Protein AF-A0AAX2IF61-F1 (afdb_monomer_lite)

Sequence (162 aa):
MTETHNAIAGVPPYERGFHAMGYLKEVPPLRIITDELMVVSTFEELPQVLTCEETYTYIPASLLLENSTQQDFIRELPFNDKLRILVDSPANSFEMIVLLRQLRAIAKIPISCWVHSITDYLYALIAQADDLITKNKELALPENQLLIANSLVTKTIDPFYL

Structure (mmCIF, N/CA/C/O backbone):
data_AF-A0AAX2IF61-F1
#
_entry.id   AF-A0AAX2IF61-F1
#
loop_
_atom_site.group_PDB
_atom_site.id
_atom_site.type_symbol
_atom_site.label_atom_id
_atom_site.label_alt_id
_atom_site.label_comp_id
_atom_site.label_asym_id
_atom_site.label_entity_id
_atom_site.label_seq_id
_atom_site.pdbx_PDB_ins_code
_atom_site.Cartn_x
_atom_site.Cartn_y
_atom_site.Cartn_z
_atom_site.occupancy
_atom_site.B_iso_or_equiv
_atom_site.auth_seq_id
_atom_site.auth_comp_id
_atom_site.auth_asym_id
_atom_site.auth_atom_id
_atom_site.pdbx_PDB_model_num
ATOM 1 N N . MET A 1 1 ? 28.000 21.605 18.296 1.00 36.25 1 MET A N 1
ATOM 2 C CA . MET A 1 1 ? 26.611 21.447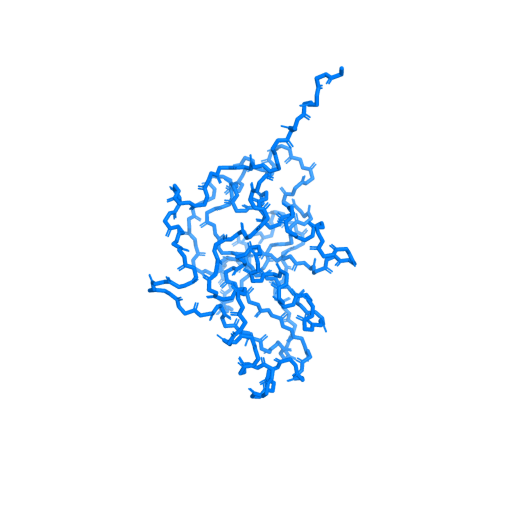 17.830 1.00 36.25 1 MET A CA 1
ATOM 3 C C . MET A 1 1 ? 26.240 19.999 18.050 1.00 36.25 1 MET A C 1
ATOM 5 O O . MET A 1 1 ? 26.871 19.136 17.463 1.00 36.25 1 MET A O 1
ATOM 9 N N . THR A 1 2 ? 25.340 19.724 18.986 1.00 32.69 2 THR A N 1
ATOM 10 C CA . THR A 1 2 ? 24.757 18.393 19.172 1.00 32.69 2 THR A CA 1
ATOM 11 C C . THR A 1 2 ? 23.707 18.210 18.088 1.00 32.69 2 THR A C 1
ATOM 13 O O . THR A 1 2 ? 22.658 18.847 18.143 1.00 32.69 2 THR A O 1
ATOM 16 N N . GLU A 1 3 ? 24.021 17.411 17.072 1.00 37.47 3 GLU A N 1
ATOM 17 C CA . GLU A 1 3 ? 23.047 16.987 16.074 1.00 37.47 3 GLU A CA 1
ATOM 18 C C . GLU A 1 3 ? 22.005 16.118 16.778 1.00 37.47 3 GLU A C 1
ATOM 20 O O . GLU A 1 3 ? 22.242 14.957 17.099 1.00 37.47 3 GLU A O 1
ATOM 25 N N . THR A 1 4 ? 20.849 16.697 17.085 1.00 38.22 4 THR A N 1
ATOM 26 C CA . THR A 1 4 ? 19.682 15.932 17.513 1.00 38.22 4 THR A CA 1
ATOM 27 C C . THR A 1 4 ? 19.113 15.261 16.271 1.00 38.22 4 THR A C 1
ATOM 29 O O . THR A 1 4 ? 18.288 15.843 15.567 1.00 38.22 4 THR A O 1
ATOM 32 N N . HIS A 1 5 ? 19.611 14.065 15.956 1.00 38.50 5 HIS A N 1
ATOM 33 C CA . HIS A 1 5 ? 18.956 13.149 15.028 1.00 38.50 5 HIS A CA 1
ATOM 34 C C . HIS A 1 5 ? 17.606 12.756 15.638 1.00 38.50 5 HIS A C 1
ATOM 36 O O . HIS A 1 5 ? 17.511 11.824 16.435 1.00 38.50 5 HIS A O 1
ATOM 42 N N . ASN A 1 6 ? 16.561 13.515 15.317 1.00 36.88 6 ASN A N 1
ATOM 43 C CA . ASN A 1 6 ? 15.196 13.083 15.571 1.00 36.88 6 ASN A CA 1
ATOM 44 C C . ASN A 1 6 ? 14.929 11.911 14.626 1.00 36.88 6 ASN A C 1
ATOM 46 O O . ASN A 1 6 ? 14.679 12.120 13.441 1.00 36.88 6 ASN A O 1
ATOM 50 N N . ALA A 1 7 ? 15.050 10.691 15.150 1.00 42.81 7 ALA A N 1
ATOM 51 C CA . ALA A 1 7 ? 14.713 9.474 14.432 1.00 42.81 7 ALA A CA 1
ATOM 52 C C . ALA A 1 7 ? 13.309 9.612 13.824 1.00 42.81 7 ALA A C 1
ATOM 54 O O . ALA A 1 7 ? 12.345 9.928 14.525 1.00 42.81 7 ALA A O 1
ATOM 55 N N . ILE A 1 8 ? 13.179 9.337 12.526 1.00 46.59 8 ILE A N 1
ATOM 56 C CA . ILE A 1 8 ? 11.904 9.311 11.784 1.00 46.59 8 ILE A CA 1
ATOM 57 C C . ILE A 1 8 ? 11.144 8.003 12.119 1.00 46.59 8 ILE A C 1
ATOM 59 O O . ILE A 1 8 ? 10.484 7.382 11.287 1.00 46.59 8 ILE A O 1
ATOM 63 N N . ALA A 1 9 ? 11.285 7.500 13.345 1.00 43.50 9 ALA A N 1
ATOM 64 C CA . ALA A 1 9 ? 10.856 6.169 13.736 1.00 43.50 9 ALA A CA 1
ATOM 65 C C . ALA A 1 9 ? 9.618 6.242 14.637 1.00 43.50 9 ALA A C 1
ATOM 67 O O . ALA A 1 9 ? 9.693 6.605 15.809 1.00 43.50 9 ALA A O 1
ATOM 68 N N . GLY A 1 10 ? 8.464 5.863 14.077 1.00 52.72 10 GLY A N 1
ATOM 69 C CA . GLY A 1 10 ? 7.386 5.264 14.864 1.00 52.72 10 GLY A CA 1
ATOM 70 C C . GLY A 1 10 ? 7.793 3.881 15.400 1.00 52.72 10 GLY A C 1
ATOM 71 O O . GLY A 1 10 ? 8.957 3.493 15.306 1.00 52.72 10 GLY A O 1
ATOM 72 N N . VAL A 1 11 ? 6.832 3.132 15.953 1.00 46.16 11 VAL A N 1
ATOM 73 C CA . VAL A 1 11 ? 7.060 1.796 16.544 1.00 46.16 11 VAL A CA 1
ATOM 74 C C . VAL A 1 11 ? 7.850 0.895 15.579 1.00 46.16 11 VAL A C 1
ATOM 76 O O . VAL A 1 11 ? 7.512 0.856 14.391 1.00 46.16 11 VAL A O 1
ATOM 79 N N . PRO A 1 12 ? 8.875 0.164 16.053 1.00 48.47 12 PRO A N 1
ATOM 80 C CA . PRO A 1 12 ? 9.697 -0.665 15.188 1.00 48.47 12 PRO A CA 1
ATOM 81 C C . PRO A 1 12 ? 8.863 -1.733 14.451 1.00 48.47 12 PRO A C 1
ATOM 83 O O . PRO A 1 12 ? 8.073 -2.435 15.090 1.00 48.47 12 PRO A O 1
ATOM 86 N N . PRO A 1 13 ? 9.041 -1.918 13.127 1.00 49.56 13 PRO A N 1
ATOM 87 C CA . PRO A 1 13 ? 8.207 -2.811 12.312 1.00 49.56 13 PRO A CA 1
ATOM 88 C C . PRO A 1 13 ? 8.097 -4.250 12.852 1.00 49.56 13 PRO A C 1
ATOM 90 O O . PRO A 1 13 ? 7.047 -4.886 12.760 1.00 49.56 13 PRO A O 1
ATOM 93 N N . TYR A 1 14 ? 9.155 -4.765 13.477 1.00 49.31 14 TYR A N 1
ATOM 94 C CA . TYR A 1 14 ? 9.197 -6.133 13.998 1.00 49.31 14 TYR A CA 1
ATOM 95 C C . TYR A 1 14 ? 8.246 -6.386 15.181 1.00 49.31 14 TYR A C 1
ATOM 97 O O . TYR A 1 14 ? 7.806 -7.520 15.362 1.00 49.31 14 TYR A O 1
ATOM 105 N N . GLU A 1 15 ? 7.860 -5.361 15.952 1.00 46.03 15 GLU A N 1
ATOM 106 C CA . GLU A 1 15 ? 6.934 -5.512 17.093 1.00 46.03 15 GLU A CA 1
ATOM 107 C C . GLU A 1 15 ? 5.482 -5.766 16.653 1.00 46.03 15 GLU A C 1
ATOM 109 O O . GLU A 1 15 ? 4.640 -6.158 17.458 1.00 46.03 15 GLU A O 1
ATOM 114 N N . ARG A 1 16 ? 5.193 -5.610 15.354 1.00 44.25 16 ARG A N 1
ATOM 115 C CA . ARG A 1 16 ? 3.912 -5.952 14.712 1.00 44.25 16 ARG A CA 1
ATOM 116 C C . ARG A 1 16 ? 3.975 -7.224 13.859 1.00 44.25 16 ARG A C 1
ATOM 118 O O . ARG A 1 16 ? 3.016 -7.540 13.163 1.00 44.25 16 ARG A O 1
ATOM 125 N N . GLY A 1 17 ? 5.087 -7.962 13.907 1.00 42.47 17 GLY A N 1
ATOM 126 C CA . GLY A 1 17 ? 5.276 -9.188 13.126 1.00 42.47 17 GLY A CA 1
ATOM 127 C C . GLY A 1 17 ? 5.747 -8.963 11.685 1.00 42.47 17 GLY A C 1
ATOM 128 O O . GLY A 1 17 ? 5.648 -9.882 10.871 1.00 42.47 17 GLY A O 1
ATOM 129 N N . PHE A 1 18 ? 6.266 -7.775 11.348 1.00 42.25 18 PHE A N 1
ATOM 130 C CA . PHE A 1 18 ? 6.920 -7.565 10.055 1.00 42.25 18 PHE A CA 1
ATOM 131 C C . PHE A 1 18 ? 8.329 -8.174 10.066 1.00 42.25 18 PHE A C 1
ATOM 133 O O . PHE A 1 18 ? 9.167 -7.856 10.910 1.00 42.25 18 PHE A O 1
ATOM 140 N N . HIS A 1 19 ? 8.586 -9.054 9.101 1.00 44.25 19 HIS A N 1
ATOM 141 C CA . HIS A 1 19 ? 9.895 -9.645 8.828 1.00 44.25 19 HIS A CA 1
ATOM 142 C C . HIS A 1 19 ? 10.568 -8.947 7.644 1.00 44.25 19 HIS A C 1
ATOM 144 O O . HIS A 1 19 ? 9.955 -8.127 6.958 1.00 44.25 19 HIS A O 1
ATOM 150 N N . ALA A 1 20 ? 11.825 -9.318 7.380 1.00 43.38 20 ALA A N 1
ATOM 151 C CA . ALA A 1 20 ? 12.461 -9.084 6.091 1.00 43.38 20 ALA A CA 1
ATOM 152 C C . ALA A 1 20 ? 11.494 -9.478 4.990 1.00 43.38 20 ALA A C 1
ATOM 154 O O . ALA A 1 20 ? 11.074 -10.632 4.916 1.00 43.38 20 ALA A O 1
ATOM 155 N N . MET A 1 21 ? 11.140 -8.512 4.138 1.00 51.66 21 MET A N 1
ATOM 156 C CA . MET A 1 21 ? 10.807 -8.831 2.757 1.00 51.66 21 MET A CA 1
ATOM 157 C C . MET A 1 21 ? 12.046 -9.576 2.258 1.00 51.66 21 MET A C 1
ATOM 159 O O . MET A 1 21 ? 13.098 -8.973 2.091 1.00 51.66 21 MET A O 1
ATOM 163 N N . GLY A 1 22 ? 11.981 -10.909 2.285 1.00 39.62 22 GLY A N 1
ATOM 164 C CA . GLY A 1 22 ? 13.163 -11.772 2.375 1.00 39.62 22 GLY A CA 1
ATOM 165 C C . GLY A 1 22 ? 13.266 -12.621 3.650 1.00 39.62 22 GLY A C 1
ATOM 166 O O . GLY A 1 22 ? 14.323 -12.646 4.264 1.00 39.62 22 GLY A O 1
ATOM 167 N N . TYR A 1 23 ? 12.175 -13.269 4.070 1.00 34.84 23 TYR A N 1
ATOM 168 C CA . TYR A 1 23 ? 12.050 -14.700 4.417 1.00 34.84 23 TYR A CA 1
ATOM 169 C C . TYR A 1 23 ? 10.609 -14.927 4.939 1.00 34.84 23 TYR A C 1
ATOM 171 O O . TYR A 1 23 ? 10.388 -14.866 6.142 1.00 34.84 23 TYR A O 1
ATOM 179 N N . LEU A 1 24 ? 9.653 -15.221 4.031 1.00 38.19 24 LEU A N 1
ATOM 180 C CA . LEU A 1 24 ? 8.323 -15.848 4.284 1.00 38.19 24 LEU A CA 1
ATOM 181 C C . LEU A 1 24 ? 7.003 -15.048 4.105 1.00 38.19 24 LEU A C 1
ATOM 183 O O . LEU A 1 24 ? 5.977 -15.568 4.533 1.00 38.19 24 LEU A O 1
ATOM 187 N N . LYS A 1 25 ? 6.929 -13.899 3.408 1.00 46.00 25 LYS A N 1
ATOM 188 C CA . LYS A 1 25 ? 5.647 -13.412 2.823 1.00 46.00 25 LYS A CA 1
ATOM 189 C C . LYS A 1 25 ? 5.870 -12.753 1.455 1.00 46.00 25 LYS A C 1
ATOM 191 O O . LYS A 1 25 ? 6.900 -12.123 1.242 1.00 46.00 25 LYS A O 1
ATOM 196 N N . GLU A 1 26 ? 4.957 -13.010 0.523 1.00 59.94 26 GLU A N 1
ATOM 197 C CA . GLU A 1 26 ? 5.018 -12.633 -0.897 1.00 59.94 26 GLU A CA 1
ATOM 198 C C . GLU A 1 26 ? 5.146 -11.112 -1.097 1.00 59.94 26 GLU A C 1
ATOM 200 O O . GLU A 1 26 ? 4.742 -10.332 -0.235 1.00 59.94 26 GLU A O 1
ATOM 205 N N . VAL A 1 27 ? 5.711 -10.682 -2.235 1.00 67.94 27 VAL A N 1
ATOM 206 C CA . VAL A 1 27 ? 5.669 -9.264 -2.635 1.00 67.94 27 VAL A CA 1
ATOM 207 C C . VAL A 1 27 ? 4.196 -8.835 -2.672 1.00 67.94 27 VAL A C 1
ATOM 209 O O . VAL A 1 27 ? 3.413 -9.541 -3.312 1.00 67.94 27 VAL A O 1
ATOM 212 N N . PRO A 1 28 ? 3.816 -7.710 -2.030 1.00 75.06 28 PRO A N 1
ATOM 213 C CA . PRO A 1 28 ? 2.455 -7.198 -2.067 1.00 75.06 28 PRO A CA 1
ATOM 214 C C . PRO A 1 28 ? 1.893 -7.205 -3.492 1.00 75.06 28 PRO A C 1
ATOM 216 O O . PRO A 1 28 ? 2.560 -6.709 -4.413 1.00 75.06 28 PRO A O 1
ATOM 219 N N . PRO A 1 29 ? 0.697 -7.775 -3.704 1.00 79.50 29 PRO A N 1
ATOM 220 C CA . PRO A 1 29 ? 0.135 -7.876 -5.036 1.00 79.50 29 PRO A CA 1
ATOM 221 C C . PRO A 1 29 ? -0.193 -6.480 -5.574 1.00 79.50 29 PRO A C 1
ATOM 223 O O . PRO A 1 29 ? -0.815 -5.661 -4.893 1.00 79.50 29 PRO A O 1
ATOM 226 N N . LEU A 1 30 ? 0.181 -6.227 -6.831 1.00 88.81 30 LEU A N 1
ATOM 227 C CA . LEU A 1 30 ? -0.328 -5.088 -7.588 1.00 88.81 30 LEU A CA 1
ATOM 228 C C . LEU A 1 30 ? -1.694 -5.453 -8.173 1.00 88.81 30 LEU A C 1
ATOM 230 O O . LEU A 1 30 ? -1.796 -6.343 -9.019 1.00 88.81 30 LEU A O 1
ATOM 234 N N . ARG A 1 31 ? -2.743 -4.743 -7.759 1.00 90.38 31 ARG A N 1
ATOM 235 C CA . ARG A 1 31 ? -4.094 -4.897 -8.307 1.00 90.38 31 ARG A CA 1
ATOM 236 C C . ARG A 1 31 ? -4.392 -3.791 -9.309 1.00 90.38 31 ARG A C 1
ATOM 238 O O . ARG A 1 31 ? -4.273 -2.603 -9.005 1.00 90.38 31 ARG A O 1
ATOM 245 N N . ILE A 1 32 ? -4.819 -4.195 -10.500 1.00 90.62 32 ILE A N 1
ATOM 246 C CA . ILE A 1 32 ? -5.325 -3.266 -11.507 1.00 90.62 32 ILE A CA 1
ATOM 247 C C . ILE A 1 32 ? -6.782 -2.958 -11.182 1.00 90.62 32 ILE A C 1
ATOM 249 O O . ILE A 1 32 ? -7.624 -3.853 -11.181 1.00 90.62 32 ILE A O 1
ATOM 253 N N . ILE A 1 33 ? -7.069 -1.691 -10.912 1.00 89.94 33 ILE A N 1
ATOM 254 C CA . ILE A 1 33 ? -8.416 -1.208 -10.636 1.00 89.94 33 ILE A CA 1
ATOM 255 C C . ILE A 1 33 ? -9.066 -0.818 -11.963 1.00 89.94 33 ILE A C 1
ATOM 257 O O . ILE A 1 33 ? -8.609 0.105 -12.639 1.00 89.94 33 ILE A O 1
ATOM 261 N N . THR A 1 34 ? -10.105 -1.553 -12.354 1.00 82.69 34 THR A N 1
ATOM 262 C CA . THR A 1 34 ? -10.892 -1.299 -13.571 1.00 82.69 34 THR A CA 1
ATOM 263 C C . THR A 1 34 ? -12.115 -0.433 -13.313 1.00 82.69 34 THR A C 1
ATOM 265 O O . THR A 1 34 ? -12.483 0.355 -14.181 1.00 82.69 34 THR A O 1
ATOM 268 N N . ASP A 1 35 ? -12.688 -0.543 -12.118 1.00 81.06 35 ASP A N 1
ATOM 269 C CA . ASP A 1 35 ? -13.940 0.098 -11.722 1.00 81.06 35 ASP A CA 1
ATOM 270 C C . ASP A 1 35 ? -13.696 1.206 -10.686 1.00 81.06 35 ASP A C 1
ATOM 272 O O . ASP A 1 35 ? -12.559 1.472 -10.282 1.00 81.06 35 ASP A O 1
ATOM 276 N N . GLU A 1 36 ? -14.749 1.914 -10.285 1.00 80.56 36 GLU A N 1
ATOM 277 C CA . GLU A 1 36 ? -14.641 2.915 -9.221 1.00 80.56 36 GLU A CA 1
ATOM 278 C C . GLU A 1 36 ? -14.376 2.240 -7.869 1.00 80.56 36 GLU A C 1
ATOM 280 O O . GLU A 1 36 ? -14.902 1.170 -7.573 1.00 80.56 36 GLU A O 1
ATOM 285 N N . LEU A 1 37 ? -13.513 2.850 -7.052 1.00 83.94 37 LEU A N 1
ATOM 286 C CA . LEU A 1 37 ? -13.263 2.372 -5.696 1.00 83.94 37 LEU A CA 1
ATOM 287 C C . LEU A 1 37 ? -14.359 2.871 -4.759 1.00 83.94 37 LEU A C 1
ATOM 289 O O . LEU A 1 37 ? -14.662 4.064 -4.754 1.00 83.94 37 LEU A O 1
ATOM 293 N N . MET A 1 38 ? -14.840 2.005 -3.870 1.00 84.81 38 MET A N 1
ATOM 294 C CA . MET A 1 38 ? -15.666 2.435 -2.747 1.00 84.81 38 MET A CA 1
ATOM 295 C C . MET A 1 38 ? -14.802 3.093 -1.670 1.00 84.81 38 MET A C 1
ATOM 297 O O . MET A 1 38 ? -14.191 2.434 -0.823 1.00 84.81 38 MET A O 1
ATOM 301 N N . VAL A 1 39 ? -14.742 4.421 -1.736 1.00 86.25 39 VAL A N 1
ATOM 302 C CA . VAL A 1 39 ? -13.994 5.280 -0.818 1.00 86.25 39 VAL A CA 1
ATOM 303 C C . VAL A 1 39 ? -14.947 5.980 0.148 1.00 86.25 39 VAL A C 1
ATOM 305 O O . VAL A 1 39 ? -15.895 6.642 -0.264 1.00 86.25 39 VAL A O 1
ATOM 308 N N . VAL A 1 40 ? -14.678 5.849 1.442 1.00 85.62 40 VAL A N 1
ATOM 309 C CA . VAL A 1 40 ? -15.420 6.526 2.508 1.00 85.62 40 VAL A CA 1
ATOM 310 C C . VAL A 1 40 ? -15.077 8.013 2.496 1.00 85.62 40 VAL A C 1
ATOM 312 O O . VAL A 1 40 ? -13.900 8.370 2.558 1.00 85.62 40 VAL A O 1
ATOM 315 N N . SER A 1 41 ? -16.091 8.879 2.455 1.00 81.94 41 SER A N 1
ATOM 316 C CA . SER A 1 41 ? -15.875 10.331 2.489 1.00 81.94 41 SER A CA 1
ATOM 317 C C . SER A 1 41 ? -15.874 10.870 3.919 1.00 81.94 41 SER A C 1
ATOM 319 O O . SER A 1 41 ? -15.134 11.801 4.230 1.00 81.94 41 SER A O 1
ATOM 321 N N . THR A 1 42 ? -16.668 10.267 4.809 1.00 80.19 42 THR A N 1
ATOM 322 C CA . THR A 1 42 ? -16.788 10.679 6.216 1.00 80.19 42 THR A CA 1
ATOM 323 C C . THR A 1 42 ? -16.872 9.482 7.169 1.00 80.19 42 THR A C 1
ATOM 325 O O . THR A 1 42 ? -17.346 8.409 6.808 1.00 80.19 42 THR A O 1
ATOM 328 N N . PHE A 1 43 ? -16.448 9.644 8.430 1.00 75.00 43 PHE A N 1
ATOM 329 C CA . PHE A 1 43 ? -16.513 8.548 9.414 1.00 75.00 43 PHE A CA 1
ATOM 330 C C . PHE A 1 43 ? -17.941 8.083 9.732 1.00 75.00 43 PHE A C 1
ATOM 332 O O . PHE A 1 43 ? -18.134 6.956 10.182 1.00 75.00 43 PHE A O 1
ATOM 339 N N . GLU A 1 44 ? -18.942 8.927 9.497 1.00 77.25 44 GLU A N 1
ATOM 340 C CA . GLU A 1 44 ? -20.352 8.605 9.731 1.00 77.25 44 GLU A CA 1
ATOM 341 C C . GLU A 1 44 ? -20.888 7.579 8.718 1.00 77.25 44 GLU A C 1
ATOM 343 O O . GLU A 1 44 ? -21.830 6.845 9.017 1.00 77.25 44 GLU A O 1
ATOM 348 N N . GLU A 1 45 ? -20.252 7.471 7.548 1.00 78.19 45 GLU A N 1
ATOM 349 C CA . GLU A 1 45 ? -20.623 6.533 6.482 1.00 78.19 45 GLU A CA 1
ATOM 350 C C . GLU A 1 45 ? -20.079 5.116 6.719 1.00 78.19 45 GLU A C 1
ATOM 352 O O . GLU A 1 45 ? -20.638 4.150 6.199 1.00 78.19 45 GLU A O 1
ATOM 357 N N . LEU A 1 46 ? -19.030 4.953 7.538 1.00 75.69 46 LEU A N 1
ATOM 358 C CA . LEU A 1 46 ? -18.370 3.661 7.791 1.00 75.69 46 LEU A CA 1
ATOM 359 C C . LEU A 1 46 ? -19.344 2.519 8.137 1.00 75.69 46 LEU A C 1
ATOM 361 O O . LEU A 1 46 ? -19.238 1.458 7.519 1.00 75.69 46 LEU A O 1
ATOM 365 N N . PRO A 1 47 ? -20.312 2.691 9.062 1.00 74.38 47 PRO A N 1
ATOM 366 C CA . PRO A 1 47 ? -21.264 1.633 9.395 1.00 74.38 47 PRO A CA 1
ATOM 367 C C . PRO A 1 47 ? -22.141 1.200 8.216 1.00 74.38 47 PRO A C 1
ATOM 369 O O . PRO A 1 47 ? -22.513 0.033 8.138 1.00 74.38 47 PRO A O 1
ATOM 372 N N . GLN A 1 48 ? -22.473 2.123 7.309 1.00 71.94 48 GLN A N 1
ATOM 373 C CA . GLN A 1 48 ? -23.314 1.848 6.141 1.00 71.94 48 GLN A CA 1
ATOM 374 C C . GLN A 1 48 ? -22.513 1.184 5.023 1.00 71.94 48 GLN A C 1
ATOM 376 O O . GLN A 1 48 ? -23.014 0.289 4.358 1.00 71.94 48 GLN A O 1
ATOM 381 N N . VAL A 1 49 ? -21.253 1.577 4.834 1.00 73.12 49 VAL A N 1
ATOM 382 C CA . VAL A 1 49 ? -20.402 0.990 3.791 1.00 73.12 49 VAL A CA 1
ATOM 383 C C . VAL A 1 49 ? -19.932 -0.419 4.184 1.00 73.12 49 VAL A C 1
ATOM 385 O O . VAL A 1 49 ? -19.766 -1.284 3.329 1.00 73.12 49 VAL A O 1
ATOM 388 N N . LEU A 1 50 ? -19.804 -0.701 5.485 1.00 71.38 50 LEU A N 1
ATOM 389 C CA . LEU A 1 50 ? -19.455 -2.030 6.003 1.00 71.38 50 LEU A CA 1
ATOM 390 C C . LEU A 1 50 ? -20.519 -3.110 5.751 1.00 71.38 50 LEU A C 1
ATOM 392 O O . LEU A 1 50 ? -20.191 -4.299 5.789 1.00 71.38 50 LEU A O 1
ATOM 396 N N . THR A 1 51 ? -21.778 -2.727 5.516 1.00 71.69 51 THR A N 1
ATOM 397 C CA . THR A 1 51 ? -22.857 -3.676 5.197 1.00 71.69 51 THR A CA 1
ATOM 398 C C . THR A 1 51 ? -22.930 -4.015 3.709 1.00 71.69 51 THR A C 1
ATOM 400 O O . THR A 1 51 ? -23.649 -4.945 3.344 1.00 71.69 51 THR A O 1
ATOM 403 N N . CYS A 1 52 ? -22.165 -3.327 2.855 1.00 69.25 52 CYS A N 1
ATOM 404 C CA . CYS A 1 52 ? -22.098 -3.615 1.428 1.00 69.25 52 CYS A CA 1
ATOM 405 C C . CYS A 1 52 ? -21.386 -4.952 1.139 1.00 69.25 52 CYS A C 1
ATOM 407 O O . CYS A 1 52 ? -20.457 -5.376 1.837 1.00 69.25 52 CYS A O 1
ATOM 409 N N . GLU A 1 53 ? -21.813 -5.619 0.063 1.00 66.31 53 GLU A N 1
ATOM 410 C CA . GLU A 1 53 ? -21.226 -6.885 -0.408 1.00 66.31 53 GLU A CA 1
ATOM 411 C C . GLU A 1 53 ? -19.889 -6.706 -1.145 1.00 66.31 53 GLU A C 1
ATOM 413 O O . GLU A 1 53 ? -19.268 -7.691 -1.544 1.00 66.31 53 GLU A O 1
ATOM 418 N N . GLU A 1 54 ? -19.423 -5.467 -1.314 1.00 67.12 54 GLU A N 1
ATOM 419 C CA . GLU A 1 54 ? -18.155 -5.192 -1.979 1.00 67.12 54 GLU A CA 1
ATOM 420 C C . GLU A 1 54 ? -16.954 -5.836 -1.279 1.00 67.12 54 GLU A C 1
ATOM 422 O O . GLU A 1 54 ? -16.949 -6.122 -0.076 1.00 67.12 54 GLU A O 1
ATOM 427 N N . THR A 1 55 ? -15.908 -6.073 -2.074 1.00 73.38 55 THR A N 1
ATOM 428 C CA . THR A 1 55 ? -14.714 -6.791 -1.628 1.00 73.38 55 THR A CA 1
ATOM 429 C C . THR A 1 55 ? -13.893 -5.967 -0.640 1.00 73.38 55 THR A C 1
ATOM 431 O O . THR A 1 55 ? -13.474 -6.508 0.379 1.00 73.38 55 THR A O 1
ATOM 434 N N . TYR A 1 56 ? -13.679 -4.673 -0.914 1.00 85.19 56 TYR A N 1
ATOM 435 C CA . TYR A 1 56 ? -12.901 -3.789 -0.045 1.00 85.19 56 TYR A CA 1
ATOM 436 C C . TYR A 1 56 ? -13.480 -2.381 0.018 1.00 85.19 56 TYR A C 1
ATOM 438 O O . TYR A 1 56 ? -13.816 -1.794 -1.006 1.00 85.19 56 TYR A O 1
ATOM 446 N N . THR A 1 57 ? -13.484 -1.820 1.220 1.00 88.50 57 THR A N 1
ATOM 447 C CA . THR A 1 57 ? -13.850 -0.437 1.509 1.00 88.50 57 THR A CA 1
ATOM 448 C C . THR A 1 57 ? -12.603 0.344 1.898 1.00 88.50 57 THR A C 1
ATOM 450 O O . THR A 1 57 ? -11.838 -0.078 2.770 1.00 88.50 57 THR A O 1
ATOM 453 N N . TYR A 1 58 ? -12.414 1.496 1.265 1.00 89.88 58 TYR A N 1
ATOM 454 C CA . TYR A 1 58 ? -11.211 2.303 1.398 1.00 89.88 58 TYR A CA 1
ATOM 455 C C . TYR A 1 58 ? -11.458 3.540 2.257 1.00 89.88 58 TYR A C 1
ATOM 457 O O . TYR A 1 58 ? -12.363 4.321 1.977 1.00 89.88 58 TYR A O 1
ATOM 465 N N . ILE A 1 59 ? -10.629 3.752 3.276 1.00 90.00 59 ILE A N 1
ATOM 466 C CA . ILE A 1 59 ? -10.645 4.966 4.099 1.00 90.00 59 ILE A CA 1
ATOM 467 C C . ILE A 1 59 ? -9.454 5.840 3.689 1.00 90.00 59 ILE A C 1
ATOM 469 O O . ILE A 1 59 ? -8.317 5.394 3.853 1.00 90.00 59 ILE A O 1
ATOM 473 N N . PRO A 1 60 ? -9.659 7.060 3.165 1.00 90.56 60 PRO A N 1
ATOM 474 C CA . PRO A 1 60 ? -8.562 7.949 2.794 1.00 90.56 60 PRO A CA 1
ATOM 475 C C . PRO A 1 60 ? -7.633 8.243 3.972 1.00 90.56 60 PRO A C 1
ATOM 477 O O . PRO A 1 60 ? -8.086 8.633 5.045 1.00 90.56 60 PRO A O 1
ATOM 480 N N . ALA A 1 61 ? -6.323 8.131 3.764 1.00 88.62 61 ALA A N 1
ATOM 481 C CA . ALA A 1 61 ? -5.327 8.462 4.778 1.00 88.62 61 ALA A CA 1
ATOM 482 C C . ALA A 1 61 ? -5.381 9.932 5.227 1.00 88.62 61 ALA A C 1
ATOM 484 O O . ALA A 1 61 ? -5.063 10.230 6.376 1.00 88.62 61 ALA A O 1
ATOM 485 N N . SER A 1 62 ? -5.812 10.843 4.349 1.00 86.00 62 SER A N 1
ATOM 486 C CA . SER A 1 62 ? -6.037 12.252 4.692 1.00 86.00 62 SER A CA 1
ATOM 487 C C . SER A 1 62 ? -7.068 12.403 5.811 1.00 86.00 62 SER A C 1
ATOM 489 O O . SER A 1 62 ? -6.797 13.075 6.797 1.00 86.00 62 SER A O 1
ATOM 491 N N . LEU A 1 63 ? -8.184 11.673 5.730 1.00 83.94 63 LEU A N 1
ATOM 492 C CA . LEU A 1 63 ? -9.253 11.683 6.734 1.00 83.94 63 LEU A CA 1
ATOM 493 C C . LEU A 1 63 ? -8.787 11.151 8.103 1.00 83.94 63 LEU A C 1
ATOM 495 O O . LEU A 1 63 ? -9.393 11.423 9.134 1.00 83.94 63 LEU A O 1
ATOM 499 N N . LEU A 1 64 ? -7.721 10.354 8.113 1.00 81.19 64 LEU A N 1
ATOM 500 C CA . LEU A 1 64 ? -7.230 9.635 9.281 1.00 81.19 64 LEU A CA 1
ATOM 501 C C . LEU A 1 64 ? -6.185 10.413 10.096 1.00 81.19 64 LEU A C 1
ATOM 503 O O . LEU A 1 64 ? -6.031 10.166 11.293 1.00 81.19 64 LEU A O 1
ATOM 507 N N . LEU A 1 65 ? -5.440 11.312 9.453 1.00 78.12 65 LEU A N 1
ATOM 508 C CA . LEU A 1 65 ? -4.264 11.959 10.045 1.00 78.12 65 LEU A CA 1
ATOM 509 C C . LEU A 1 65 ? -4.482 13.423 10.440 1.00 78.12 65 LEU A C 1
ATOM 511 O O . LEU A 1 65 ? -3.585 14.009 11.044 1.00 78.12 65 LEU A O 1
ATOM 515 N N . GLU A 1 66 ? -5.649 13.999 10.148 1.00 74.25 66 GLU A N 1
ATOM 516 C CA . GLU A 1 66 ? -5.959 15.404 10.436 1.00 74.25 66 GLU A CA 1
ATOM 517 C C . GLU A 1 66 ? -6.009 15.717 11.940 1.00 74.25 66 GLU A C 1
ATOM 519 O O . GLU A 1 66 ? -5.513 16.761 12.359 1.00 74.25 66 GLU A O 1
ATOM 524 N N . ASN A 1 67 ? -6.575 14.827 12.765 1.00 77.12 67 ASN A N 1
ATOM 525 C CA . ASN A 1 67 ? -6.809 15.085 14.190 1.00 77.12 67 ASN A CA 1
ATOM 526 C C . ASN A 1 67 ? -6.396 13.917 15.097 1.00 77.12 67 ASN A C 1
ATOM 528 O O . ASN A 1 67 ? -6.517 12.747 14.737 1.00 77.12 67 ASN A O 1
ATOM 532 N N . SER A 1 68 ? -6.007 14.226 16.340 1.00 77.56 68 SER A N 1
ATOM 533 C CA . SER A 1 68 ? -5.648 13.217 17.352 1.00 77.56 68 SER A CA 1
ATOM 534 C C . SER A 1 68 ? -6.776 12.214 17.620 1.00 77.56 68 SER A C 1
ATOM 536 O O . SER A 1 68 ? -6.520 11.022 17.724 1.00 77.56 68 SER A O 1
ATOM 538 N N . THR A 1 69 ? -8.033 12.667 17.630 1.00 77.56 69 THR A N 1
ATOM 539 C CA . THR A 1 69 ? -9.211 11.803 17.816 1.00 77.56 69 THR A CA 1
ATOM 540 C C . THR A 1 69 ? -9.345 10.744 16.717 1.00 77.56 69 THR A C 1
ATOM 542 O O . THR A 1 69 ? -9.751 9.617 16.986 1.00 77.56 69 THR A O 1
ATOM 545 N N . GLN A 1 70 ? -8.993 11.085 15.474 1.00 78.12 70 GLN A N 1
ATOM 546 C CA . GLN A 1 70 ? -9.042 10.150 14.344 1.00 78.12 70 GLN A CA 1
ATOM 547 C C . GLN A 1 70 ? -7.895 9.138 14.428 1.00 78.12 70 GLN A C 1
ATOM 549 O O . GLN A 1 70 ? -8.091 7.955 14.154 1.00 78.12 70 GLN A O 1
ATOM 554 N N . GLN A 1 71 ? -6.722 9.574 14.894 1.00 78.38 71 GLN A N 1
ATOM 555 C CA . GLN A 1 71 ? -5.605 8.672 15.172 1.00 78.38 71 GLN A CA 1
ATOM 556 C C . GLN A 1 71 ? -5.943 7.675 16.288 1.00 78.38 71 GLN A C 1
ATOM 558 O O . GLN A 1 71 ? -5.631 6.492 16.156 1.00 78.38 71 GLN A O 1
ATOM 563 N N . ASP A 1 72 ? -6.619 8.119 17.351 1.00 81.81 72 ASP A N 1
ATOM 564 C CA . ASP A 1 72 ? -7.093 7.241 18.426 1.00 81.81 72 ASP A CA 1
ATOM 565 C C . ASP A 1 72 ? -8.161 6.260 17.922 1.00 81.81 72 ASP A C 1
ATOM 567 O O . ASP A 1 72 ? -8.091 5.067 18.219 1.00 81.81 72 ASP A O 1
ATOM 571 N N . PHE A 1 73 ? -9.089 6.716 17.073 1.00 82.31 73 PHE A N 1
ATOM 572 C CA . PHE A 1 73 ? -10.082 5.844 16.438 1.00 82.31 73 PHE A CA 1
ATOM 573 C C . PHE A 1 73 ? -9.428 4.691 15.665 1.00 82.31 73 PHE A C 1
ATOM 575 O O . PHE A 1 73 ? -9.795 3.534 15.846 1.00 82.31 73 PHE A O 1
ATOM 582 N N . ILE A 1 74 ? -8.424 4.983 14.838 1.00 81.88 74 ILE A N 1
ATOM 583 C CA . ILE A 1 74 ? -7.707 3.975 14.040 1.00 81.88 74 ILE A CA 1
ATOM 584 C C . ILE A 1 74 ? -6.936 2.978 14.914 1.00 81.88 74 ILE A C 1
ATOM 586 O O . ILE A 1 74 ? -6.813 1.807 14.550 1.00 81.88 74 ILE A O 1
ATOM 590 N N . ARG A 1 75 ? -6.399 3.434 16.053 1.00 82.00 75 ARG A N 1
ATOM 591 C CA . ARG A 1 75 ? -5.681 2.576 17.011 1.00 82.00 75 ARG A CA 1
ATOM 592 C C . ARG A 1 75 ? -6.608 1.565 17.676 1.00 82.00 75 ARG A C 1
ATOM 594 O O . ARG A 1 75 ? -6.223 0.404 17.867 1.00 82.00 75 ARG A O 1
ATOM 601 N N . GLU A 1 76 ? -7.816 2.004 18.011 1.00 83.69 76 GLU A N 1
ATOM 602 C CA . GLU A 1 76 ? -8.844 1.177 18.643 1.00 83.69 76 GLU A CA 1
ATOM 603 C C . GLU A 1 76 ? -9.641 0.339 17.636 1.00 83.69 76 GLU A C 1
ATOM 605 O O . GLU A 1 76 ? -10.214 -0.684 18.013 1.00 83.69 76 GLU A O 1
ATOM 610 N N . LEU A 1 77 ? -9.638 0.715 16.351 1.00 81.56 77 LEU A N 1
ATOM 611 C CA . LEU A 1 77 ? -10.330 -0.025 15.300 1.00 81.56 77 LEU A CA 1
ATOM 612 C C . LEU A 1 77 ? -9.817 -1.479 15.247 1.00 81.56 77 LEU A C 1
ATOM 614 O O . LEU A 1 77 ? -8.617 -1.711 15.037 1.00 81.56 77 LEU A O 1
ATOM 618 N N . PRO A 1 78 ? -10.697 -2.481 15.438 1.00 78.69 78 PRO A N 1
ATOM 619 C CA . PRO A 1 78 ? -10.301 -3.873 15.333 1.00 78.69 78 PRO A CA 1
ATOM 620 C C . PRO A 1 78 ? -9.939 -4.212 13.888 1.00 78.69 78 PRO A C 1
ATOM 622 O O . PRO A 1 78 ? -10.393 -3.577 12.935 1.00 78.69 78 PRO A O 1
ATOM 625 N N . PHE A 1 79 ? -9.129 -5.255 13.731 1.00 77.69 79 PHE A N 1
ATOM 626 C CA . PHE A 1 79 ? -8.812 -5.785 12.415 1.00 77.69 79 PHE A CA 1
ATOM 627 C C . PHE A 1 79 ? -10.094 -6.197 11.673 1.00 77.69 79 PHE A C 1
ATOM 629 O O . PHE A 1 79 ? -10.968 -6.854 12.242 1.00 77.69 79 PHE A O 1
ATOM 636 N N . ASN A 1 80 ? -10.197 -5.794 10.408 1.00 81.19 80 ASN A N 1
ATOM 637 C CA . ASN A 1 80 ? -11.313 -6.098 9.526 1.00 81.19 80 ASN A CA 1
ATOM 638 C C . ASN A 1 80 ? -10.764 -6.334 8.118 1.00 81.19 80 ASN A C 1
ATOM 640 O O . ASN A 1 80 ? -10.192 -5.424 7.524 1.00 81.19 80 ASN A O 1
ATOM 644 N N . ASP A 1 81 ? -10.975 -7.537 7.585 1.00 79.88 81 ASP A N 1
ATOM 645 C CA . ASP A 1 81 ? -10.450 -7.956 6.280 1.00 79.88 81 ASP A CA 1
ATOM 646 C C . ASP A 1 81 ? -10.974 -7.122 5.099 1.00 79.88 81 ASP A C 1
ATOM 648 O O . ASP A 1 81 ? -10.332 -7.052 4.049 1.00 79.88 81 ASP A O 1
ATOM 652 N N . LYS A 1 82 ? -12.136 -6.476 5.261 1.00 84.44 82 LYS A N 1
ATOM 653 C CA . LYS A 1 82 ? -12.762 -5.644 4.227 1.00 84.44 82 LYS A CA 1
ATOM 654 C C . LYS A 1 82 ? -12.297 -4.191 4.260 1.00 84.44 82 LYS A C 1
ATOM 656 O O . LYS A 1 82 ? -12.419 -3.505 3.249 1.00 84.44 82 LYS A O 1
ATOM 661 N N . LEU A 1 83 ? -11.792 -3.702 5.393 1.00 87.38 83 LEU A N 1
ATOM 662 C CA . LEU A 1 83 ? -11.367 -2.308 5.525 1.00 87.38 83 LEU A CA 1
ATOM 663 C C . LEU A 1 83 ? -9.902 -2.153 5.150 1.00 87.38 83 LEU A C 1
ATOM 665 O O . LEU A 1 83 ? -9.044 -2.890 5.628 1.00 87.38 83 LEU A O 1
ATOM 669 N N . ARG A 1 84 ? -9.611 -1.145 4.329 1.00 89.25 84 ARG A N 1
ATOM 670 C CA . ARG A 1 84 ? -8.247 -0.787 3.946 1.00 89.25 84 ARG A CA 1
ATOM 671 C C . ARG A 1 84 ? -8.058 0.718 4.034 1.00 89.25 84 ARG A C 1
ATOM 673 O O . ARG A 1 84 ? -8.948 1.483 3.673 1.00 89.25 84 ARG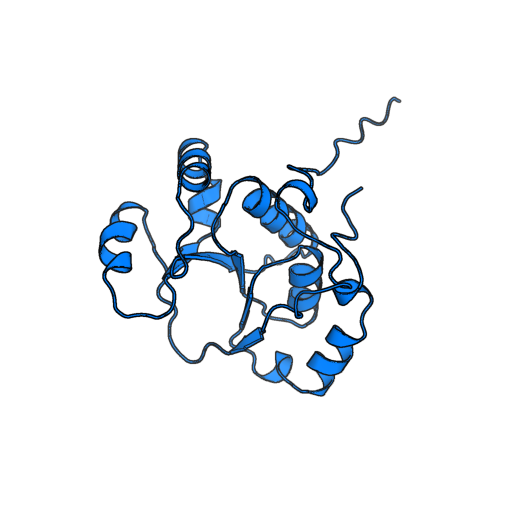 A O 1
ATOM 680 N N . ILE A 1 85 ? -6.893 1.160 4.486 1.00 91.06 85 ILE A N 1
ATOM 681 C CA . ILE A 1 85 ? -6.514 2.573 4.400 1.00 91.06 85 ILE A CA 1
ATOM 682 C C . ILE A 1 85 ? -6.018 2.835 2.986 1.00 91.06 85 ILE A C 1
ATOM 684 O O . ILE A 1 85 ? -5.176 2.097 2.488 1.00 91.06 85 ILE A O 1
ATOM 688 N N . LEU A 1 86 ? -6.528 3.877 2.341 1.00 93.12 86 LEU A N 1
ATOM 689 C CA . LEU A 1 86 ? -6.100 4.301 1.017 1.00 93.12 86 LEU A CA 1
ATOM 690 C C . LEU A 1 86 ? -5.123 5.464 1.126 1.00 93.12 86 LEU A C 1
ATOM 692 O O . LEU A 1 86 ? -5.479 6.548 1.584 1.00 93.12 86 LEU A O 1
ATOM 696 N N . VAL A 1 87 ? -3.903 5.237 0.658 1.00 92.38 87 VAL A N 1
ATOM 697 C CA . VAL A 1 87 ? -2.881 6.271 0.502 1.00 92.38 87 VAL A CA 1
ATOM 698 C C . VAL A 1 87 ? -2.730 6.569 -0.978 1.00 92.38 87 VAL A C 1
ATOM 700 O O . VAL A 1 87 ? -2.315 5.691 -1.730 1.00 92.38 87 VAL A O 1
ATOM 703 N N . ASP A 1 88 ? -3.043 7.793 -1.391 1.00 90.94 88 ASP A N 1
ATOM 704 C CA . ASP A 1 88 ? -2.654 8.272 -2.716 1.00 90.94 88 ASP A CA 1
ATOM 705 C C . ASP A 1 88 ? -1.181 8.685 -2.697 1.00 90.94 88 ASP A C 1
ATOM 707 O O . ASP A 1 88 ? -0.754 9.388 -1.776 1.00 90.94 88 ASP A O 1
ATOM 711 N N . SER A 1 89 ? -0.393 8.201 -3.662 1.00 82.62 89 SER A N 1
ATOM 712 C CA . SER A 1 89 ? 1.047 8.463 -3.695 1.00 82.62 89 SER A CA 1
ATOM 713 C C . SER A 1 89 ? 1.304 9.969 -3.846 1.00 82.62 89 SER A C 1
ATOM 715 O O . SER A 1 89 ? 0.922 10.550 -4.866 1.00 82.62 89 SER A O 1
ATOM 717 N N . PRO A 1 90 ? 1.962 10.624 -2.869 1.00 78.81 90 PRO A N 1
ATOM 718 C CA . PRO A 1 90 ? 2.296 12.037 -2.968 1.00 78.81 90 PRO A CA 1
ATOM 719 C C . PRO A 1 90 ? 3.346 12.275 -4.059 1.00 78.81 90 PRO A C 1
ATOM 721 O O . PRO A 1 90 ? 4.087 11.374 -4.451 1.00 78.81 90 PRO A O 1
ATOM 724 N N . ALA A 1 91 ? 3.471 13.527 -4.503 1.00 77.31 91 ALA A N 1
ATOM 725 C CA . ALA A 1 91 ? 4.480 13.913 -5.493 1.00 77.31 91 ALA A CA 1
ATOM 726 C C . ALA A 1 91 ? 5.925 13.678 -5.007 1.00 77.31 91 ALA A C 1
ATOM 728 O O . ALA A 1 91 ? 6.835 13.508 -5.818 1.00 77.31 91 ALA A O 1
ATOM 729 N N . ASN A 1 92 ? 6.145 13.678 -3.688 1.00 85.38 92 ASN A N 1
ATOM 730 C CA . ASN A 1 92 ? 7.441 13.436 -3.067 1.00 85.38 92 ASN A CA 1
ATOM 731 C C . ASN A 1 92 ? 7.515 12.017 -2.486 1.00 85.38 92 ASN A C 1
ATOM 733 O O . ASN A 1 92 ? 6.862 11.689 -1.494 1.00 85.38 92 ASN A O 1
ATOM 737 N N . SER A 1 93 ? 8.384 11.183 -3.055 1.00 81.75 93 SER A N 1
ATOM 738 C CA . SER A 1 93 ? 8.502 9.775 -2.671 1.00 81.75 93 SER A CA 1
ATOM 739 C C . SER A 1 93 ? 8.986 9.551 -1.228 1.00 81.75 93 SER A C 1
ATOM 741 O O . SER A 1 93 ? 8.668 8.522 -0.633 1.00 81.75 93 SER A O 1
ATOM 743 N N . PHE A 1 94 ? 9.708 10.503 -0.622 1.00 83.81 94 PHE A N 1
ATOM 744 C CA . PHE A 1 94 ? 10.100 10.408 0.792 1.00 83.81 94 PHE A CA 1
ATOM 745 C C . PHE A 1 94 ? 8.947 10.728 1.745 1.00 83.81 94 PHE A C 1
ATOM 747 O O . PHE A 1 94 ? 8.827 10.092 2.792 1.00 83.81 94 PHE A O 1
ATOM 754 N N . GLU A 1 95 ? 8.066 11.658 1.373 1.00 86.12 95 GLU A N 1
ATOM 755 C CA . GLU A 1 95 ? 6.846 11.933 2.142 1.00 86.12 95 GLU A CA 1
ATOM 756 C C . GLU A 1 95 ? 5.945 10.699 2.183 1.00 86.12 95 GLU A C 1
ATOM 758 O O . GLU A 1 95 ? 5.375 10.393 3.229 1.00 86.12 95 GLU A O 1
ATOM 763 N N . MET A 1 96 ? 5.902 9.926 1.093 1.00 86.06 96 MET A N 1
ATOM 764 C CA . MET A 1 96 ? 5.182 8.654 1.061 1.00 86.06 96 MET A CA 1
ATOM 765 C C . MET A 1 96 ? 5.709 7.660 2.103 1.00 86.06 96 MET A C 1
ATOM 767 O O . MET A 1 96 ? 4.914 7.023 2.794 1.00 86.06 96 MET A O 1
ATOM 771 N N . ILE A 1 97 ? 7.035 7.547 2.258 1.00 85.94 97 ILE A N 1
ATOM 772 C CA . 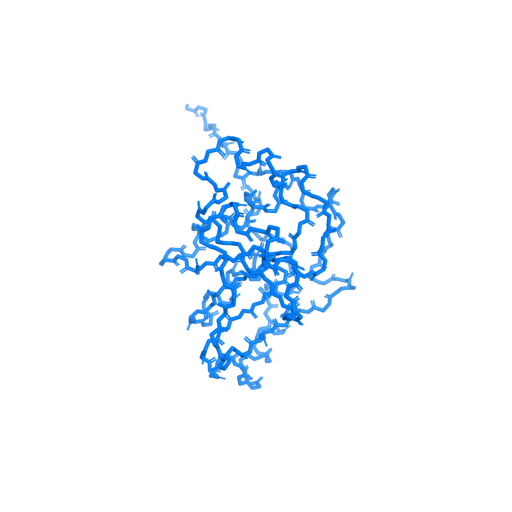ILE A 1 97 ? 7.639 6.663 3.267 1.00 85.94 97 ILE A CA 1
ATOM 773 C C . ILE A 1 97 ? 7.213 7.085 4.673 1.00 85.94 97 ILE A C 1
ATOM 775 O O . ILE A 1 97 ? 6.797 6.242 5.470 1.00 85.94 97 ILE A O 1
ATOM 779 N N . VAL A 1 98 ? 7.299 8.383 4.978 1.00 86.50 98 VAL A N 1
ATOM 780 C CA . VAL A 1 98 ? 6.919 8.925 6.290 1.00 86.50 98 VAL A CA 1
ATOM 781 C C . VAL A 1 98 ? 5.441 8.666 6.570 1.00 86.50 98 VAL A C 1
ATOM 783 O O . VAL A 1 98 ? 5.103 8.147 7.633 1.00 86.50 98 VAL A O 1
ATOM 786 N N . LEU A 1 99 ? 4.575 8.961 5.601 1.00 87.75 99 LEU A N 1
ATOM 787 C CA . LEU A 1 99 ? 3.132 8.772 5.699 1.00 87.75 99 LEU A CA 1
ATOM 788 C C . LEU A 1 99 ? 2.768 7.308 5.978 1.00 87.75 99 LEU A C 1
ATOM 790 O O . LEU A 1 99 ? 2.063 7.002 6.941 1.00 87.75 99 LEU A O 1
ATOM 794 N N . LEU A 1 100 ? 3.301 6.385 5.177 1.00 87.44 100 LEU A N 1
ATOM 795 C CA . LEU A 1 100 ? 3.062 4.952 5.344 1.00 87.44 100 LEU A CA 1
ATOM 796 C C . LEU A 1 100 ? 3.622 4.435 6.679 1.00 87.44 100 LEU A C 1
ATOM 798 O O . LEU A 1 100 ? 2.985 3.614 7.333 1.00 87.44 100 LEU A O 1
ATOM 802 N N . ARG A 1 101 ? 4.773 4.934 7.153 1.00 84.56 101 ARG A N 1
ATOM 803 C CA . ARG A 1 101 ? 5.308 4.603 8.491 1.00 84.56 101 ARG A CA 1
ATOM 804 C C . ARG A 1 101 ? 4.399 5.081 9.619 1.00 84.56 101 ARG A C 1
ATOM 806 O O . ARG A 1 101 ? 4.142 4.318 10.548 1.00 84.56 101 ARG A O 1
ATOM 813 N N . GLN A 1 102 ? 3.899 6.310 9.538 1.00 85.31 102 GLN A N 1
ATOM 814 C CA . GLN A 1 102 ? 2.987 6.869 10.537 1.00 85.31 102 GLN A CA 1
ATOM 815 C C . GLN A 1 102 ? 1.689 6.065 10.618 1.00 85.31 102 GLN A C 1
ATOM 817 O O . GLN A 1 102 ? 1.285 5.666 11.710 1.00 85.31 102 GLN A O 1
ATOM 822 N N . LEU A 1 103 ? 1.085 5.752 9.468 1.00 85.94 103 LEU A N 1
ATOM 823 C CA . LEU A 1 103 ? -0.127 4.936 9.399 1.00 85.94 103 LEU A CA 1
ATOM 824 C C . LEU A 1 103 ? 0.108 3.533 9.956 1.00 85.94 103 LEU A C 1
ATOM 826 O O . LEU A 1 103 ? -0.682 3.068 10.773 1.00 85.94 103 LEU A O 1
ATOM 830 N N . ARG A 1 104 ? 1.224 2.884 9.606 1.00 84.06 104 ARG A N 1
ATOM 831 C CA . ARG A 1 104 ? 1.577 1.564 10.152 1.00 84.06 104 ARG A CA 1
ATOM 832 C C . ARG A 1 104 ? 1.795 1.583 11.659 1.00 84.06 104 ARG A C 1
ATOM 834 O O . ARG A 1 104 ? 1.491 0.593 12.313 1.00 84.06 104 ARG A O 1
ATOM 841 N N . ALA A 1 105 ? 2.289 2.678 12.233 1.00 81.31 105 ALA A N 1
ATOM 842 C CA . ALA A 1 105 ? 2.445 2.780 13.681 1.00 81.31 105 ALA A CA 1
ATOM 843 C C . ALA A 1 105 ? 1.084 2.779 14.403 1.00 81.31 105 ALA A C 1
ATOM 845 O O . ALA A 1 105 ? 0.959 2.187 15.479 1.00 81.31 105 ALA A O 1
ATOM 846 N N . ILE A 1 106 ? 0.055 3.388 13.805 1.00 83.00 106 ILE A N 1
ATOM 847 C CA . ILE A 1 106 ? -1.251 3.590 14.450 1.00 83.00 106 ILE A CA 1
ATOM 848 C C . ILE A 1 106 ? -2.320 2.565 14.044 1.00 83.00 106 ILE A C 1
ATOM 850 O O . ILE A 1 106 ? -3.098 2.149 14.891 1.00 83.00 106 ILE A O 1
ATOM 854 N N . ALA A 1 107 ? -2.348 2.103 12.795 1.00 83.50 107 ALA A N 1
ATOM 855 C CA . ALA A 1 107 ? -3.456 1.332 12.230 1.00 83.50 107 ALA A CA 1
ATOM 856 C C . ALA A 1 107 ? -3.263 -0.168 12.347 1.00 83.50 107 ALA A C 1
ATOM 858 O O . ALA A 1 107 ? -2.178 -0.653 12.071 1.00 83.50 107 ALA A O 1
ATOM 859 N N . LYS A 1 108 ? -4.303 -0.921 12.713 1.00 82.44 108 LYS A N 1
ATOM 860 C CA . LYS A 1 108 ? -4.274 -2.397 12.705 1.00 82.44 108 LYS A CA 1
ATOM 861 C C . LYS A 1 108 ? -4.790 -3.013 11.400 1.00 82.44 108 LYS A C 1
ATOM 863 O O . LYS A 1 108 ? -4.648 -4.216 11.219 1.00 82.44 108 LYS A O 1
ATOM 868 N N . ILE A 1 109 ? -5.398 -2.212 10.527 1.00 84.94 109 ILE A N 1
ATOM 869 C CA . ILE A 1 109 ? -5.953 -2.637 9.234 1.00 84.94 109 ILE A CA 1
ATOM 870 C C . ILE A 1 109 ? -4.937 -2.449 8.090 1.00 84.94 109 ILE A C 1
ATOM 872 O O . ILE A 1 109 ? -4.057 -1.594 8.222 1.00 84.94 109 ILE A O 1
ATOM 876 N N . PRO A 1 110 ? -5.061 -3.198 6.975 1.00 88.31 110 PRO A N 1
ATOM 877 C CA . PRO A 1 110 ? -4.142 -3.093 5.841 1.00 88.31 110 PRO A CA 1
ATOM 878 C C . PRO A 1 110 ? -4.137 -1.709 5.181 1.00 88.31 110 PRO A C 1
ATOM 880 O O . PRO A 1 110 ? -5.174 -1.048 5.076 1.00 88.31 110 PRO A O 1
ATOM 883 N N . ILE A 1 111 ? -2.980 -1.294 4.669 1.00 89.31 111 ILE A N 1
ATOM 884 C CA . ILE A 1 111 ? -2.784 -0.041 3.938 1.00 89.31 111 ILE A CA 1
ATOM 885 C C . ILE A 1 111 ? -2.550 -0.347 2.457 1.00 89.31 111 ILE A C 1
ATOM 887 O O . ILE A 1 111 ? -1.561 -0.968 2.070 1.00 89.31 111 ILE A O 1
ATOM 891 N N . SER A 1 112 ? -3.465 0.125 1.615 1.00 91.44 112 SER A N 1
ATOM 892 C CA . SER A 1 112 ? -3.358 0.104 0.160 1.00 91.44 112 SER A CA 1
ATOM 893 C C . SER A 1 112 ? -2.778 1.416 -0.359 1.00 91.44 112 SER A C 1
ATOM 895 O O . SER A 1 112 ? -3.326 2.487 -0.095 1.00 91.44 112 SER A O 1
ATOM 897 N N . CYS A 1 113 ? -1.704 1.335 -1.139 1.00 92.44 113 CYS A N 1
ATOM 898 C CA . CYS A 1 113 ? -1.101 2.498 -1.781 1.00 92.44 113 CYS A CA 1
ATOM 899 C C . CYS A 1 113 ? -1.489 2.567 -3.262 1.00 92.44 113 CYS A C 1
ATOM 901 O O . CYS A 1 113 ? -1.314 1.601 -4.011 1.00 92.44 113 CYS A O 1
ATOM 903 N N . TRP A 1 114 ? -2.024 3.713 -3.676 1.00 93.81 114 TRP A N 1
ATOM 904 C CA . TRP A 1 114 ? -2.303 4.020 -5.067 1.00 93.81 114 TRP A CA 1
ATOM 905 C C . TRP A 1 114 ? -1.029 4.509 -5.753 1.00 93.81 114 TRP A C 1
ATOM 907 O O . TRP A 1 114 ? -0.506 5.571 -5.424 1.00 93.81 114 TRP A O 1
ATOM 917 N N . VAL A 1 115 ? -0.541 3.735 -6.721 1.00 93.12 115 VAL A N 1
ATOM 918 C CA . VAL A 1 115 ? 0.729 3.993 -7.409 1.00 93.12 115 VAL A CA 1
ATOM 919 C C . VAL A 1 115 ? 0.487 4.416 -8.854 1.00 93.12 115 VAL A C 1
ATOM 921 O O . VAL A 1 115 ? -0.265 3.773 -9.595 1.00 93.12 115 VAL A O 1
ATOM 924 N 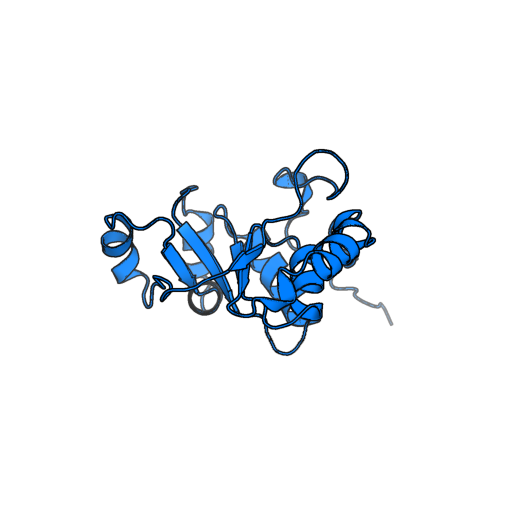N . HIS A 1 116 ? 1.138 5.500 -9.274 1.00 91.69 116 HIS A N 1
ATOM 925 C CA . HIS A 1 116 ? 0.994 6.055 -10.625 1.00 91.69 116 HIS A CA 1
ATOM 926 C C . HIS A 1 116 ? 2.182 5.681 -11.522 1.00 91.69 116 HIS A C 1
ATOM 928 O O . HIS A 1 116 ? 2.037 5.580 -12.741 1.00 91.69 116 HIS A O 1
ATOM 934 N N . SER A 1 117 ? 3.344 5.417 -10.919 1.00 91.00 117 SER A N 1
ATOM 935 C CA . SER A 1 117 ? 4.601 5.102 -11.599 1.00 91.00 117 SER A CA 1
ATOM 936 C C . SER A 1 117 ? 5.357 3.924 -10.966 1.00 91.00 117 SER A C 1
ATOM 938 O O . SER A 1 117 ? 5.047 3.470 -9.864 1.00 91.00 117 SER A O 1
ATOM 940 N N . ILE A 1 118 ? 6.399 3.434 -11.655 1.00 89.19 118 ILE A N 1
ATOM 941 C CA . ILE A 1 118 ? 7.300 2.403 -11.110 1.00 89.19 118 ILE A CA 1
ATOM 942 C C . ILE A 1 118 ? 8.077 2.918 -9.892 1.00 89.19 118 ILE A C 1
ATOM 944 O O . ILE A 1 118 ? 8.387 2.154 -8.982 1.00 89.19 118 ILE A O 1
ATOM 948 N N . THR A 1 119 ? 8.356 4.222 -9.855 1.00 89.25 119 THR A N 1
ATOM 949 C CA . THR A 1 119 ? 8.984 4.879 -8.711 1.00 89.25 119 THR A CA 1
ATOM 950 C C . THR A 1 119 ? 8.069 4.774 -7.498 1.00 89.25 119 THR A C 1
ATOM 952 O O . THR A 1 119 ? 8.494 4.247 -6.474 1.00 89.25 119 THR A O 1
ATOM 955 N N . ASP A 1 120 ? 6.798 5.161 -7.629 1.00 90.25 120 ASP A N 1
ATOM 956 C CA . ASP A 1 120 ? 5.820 5.061 -6.537 1.00 90.25 120 ASP A CA 1
ATOM 957 C C . ASP A 1 120 ? 5.674 3.616 -6.058 1.00 90.25 120 ASP A C 1
ATOM 959 O O . ASP A 1 120 ? 5.678 3.362 -4.858 1.00 90.25 120 ASP A O 1
ATOM 963 N N . TYR A 1 121 ? 5.644 2.652 -6.987 1.00 90.31 121 TYR A N 1
ATOM 964 C CA . TYR A 1 121 ? 5.651 1.224 -6.658 1.00 90.31 121 TYR A CA 1
ATOM 965 C C . TYR A 1 121 ? 6.829 0.899 -5.729 1.00 90.31 121 TYR A C 1
ATOM 967 O O . TYR A 1 121 ? 6.632 0.407 -4.615 1.00 90.31 121 TYR A O 1
ATOM 975 N N . LEU A 1 122 ? 8.060 1.193 -6.150 1.00 88.75 122 LEU A N 1
ATOM 976 C CA . LEU A 1 122 ? 9.250 0.875 -5.362 1.00 88.75 122 LEU A CA 1
ATOM 977 C C . LEU A 1 122 ? 9.227 1.555 -3.992 1.00 88.75 122 LEU A C 1
ATOM 979 O O . LEU A 1 122 ? 9.506 0.903 -2.991 1.00 88.75 122 LEU A O 1
ATOM 983 N N . TYR A 1 123 ? 8.862 2.833 -3.919 1.00 88.81 123 TYR A N 1
ATOM 984 C CA . TYR A 1 123 ? 8.819 3.553 -2.647 1.00 88.81 123 TYR A CA 1
ATOM 985 C C . TYR A 1 123 ? 7.696 3.062 -1.720 1.00 88.81 123 TYR A C 1
ATOM 987 O O . TYR A 1 123 ? 7.891 3.010 -0.504 1.00 88.81 123 TYR A O 1
ATOM 995 N N . ALA A 1 124 ? 6.558 2.632 -2.264 1.00 88.94 124 ALA A N 1
ATOM 996 C CA . ALA A 1 124 ? 5.490 2.018 -1.484 1.00 88.94 124 ALA A CA 1
ATOM 997 C C . ALA A 1 124 ? 5.925 0.657 -0.913 1.00 88.94 124 ALA A C 1
ATOM 999 O O . ALA A 1 124 ? 5.628 0.351 0.241 1.00 88.94 124 ALA A O 1
ATOM 1000 N N . LEU A 1 125 ? 6.702 -0.131 -1.669 1.00 86.88 125 LEU A N 1
ATOM 1001 C CA . LEU A 1 125 ? 7.313 -1.372 -1.169 1.00 86.88 125 LEU A CA 1
ATOM 1002 C C . LEU A 1 125 ? 8.386 -1.117 -0.109 1.00 86.88 125 LEU A C 1
ATOM 1004 O O . LEU A 1 125 ? 8.434 -1.825 0.893 1.00 86.88 125 LEU A O 1
ATOM 1008 N N . ILE A 1 126 ? 9.233 -0.105 -0.311 1.00 85.31 126 ILE A N 1
ATOM 1009 C CA . ILE A 1 126 ? 10.242 0.339 0.663 1.00 85.31 126 ILE A CA 1
ATOM 1010 C C . ILE A 1 126 ? 9.577 0.666 1.999 1.00 85.31 126 ILE A C 1
ATOM 1012 O O . ILE A 1 126 ? 10.040 0.246 3.058 1.00 85.31 126 ILE A O 1
ATOM 1016 N N . ALA A 1 127 ? 8.461 1.385 1.934 1.00 83.00 127 ALA A N 1
ATOM 1017 C CA . ALA A 1 127 ? 7.647 1.740 3.081 1.00 83.00 127 ALA A CA 1
ATOM 1018 C C . ALA A 1 127 ? 6.705 0.613 3.540 1.00 83.00 127 ALA A C 1
ATOM 1020 O O . ALA A 1 127 ? 5.908 0.827 4.448 1.00 83.00 127 ALA A O 1
ATOM 1021 N N . GLN A 1 128 ? 6.807 -0.570 2.927 1.00 83.12 128 GLN A N 1
ATOM 1022 C CA . GLN A 1 128 ? 6.069 -1.797 3.221 1.00 83.12 128 GLN A CA 1
ATOM 1023 C C . GLN A 1 128 ? 4.548 -1.589 3.301 1.00 83.12 128 GLN A C 1
ATOM 1025 O O . GLN A 1 128 ? 3.916 -1.940 4.297 1.00 83.12 128 GLN A O 1
ATOM 1030 N N . ALA A 1 129 ? 3.970 -0.999 2.254 1.00 87.25 129 ALA A N 1
ATOM 1031 C CA . ALA A 1 129 ? 2.527 -1.040 2.036 1.00 87.25 129 ALA A CA 1
ATOM 1032 C C . ALA A 1 129 ? 2.038 -2.498 1.932 1.00 87.25 129 ALA A C 1
ATOM 1034 O O . ALA A 1 129 ? 2.729 -3.344 1.361 1.00 87.25 129 ALA A O 1
ATOM 1035 N N . ASP A 1 130 ? 0.847 -2.782 2.462 1.00 86.00 130 ASP A N 1
ATOM 1036 C CA . ASP A 1 130 ? 0.279 -4.136 2.472 1.00 86.00 130 ASP A CA 1
ATOM 1037 C C . ASP A 1 130 ? -0.243 -4.545 1.089 1.00 86.00 130 ASP A C 1
ATOM 1039 O O . ASP A 1 130 ? -0.188 -5.714 0.712 1.00 86.00 130 ASP A O 1
ATOM 1043 N N . ASP A 1 131 ? -0.718 -3.571 0.310 1.00 87.88 131 ASP A N 1
ATOM 1044 C CA . ASP A 1 131 ? -1.249 -3.773 -1.032 1.00 87.88 131 ASP A CA 1
ATOM 1045 C C . ASP A 1 131 ? -0.959 -2.579 -1.939 1.00 87.88 131 ASP A C 1
ATOM 1047 O O . ASP A 1 131 ? -0.896 -1.430 -1.494 1.00 87.88 131 ASP A O 1
ATOM 1051 N N . LEU A 1 132 ? -0.866 -2.840 -3.241 1.00 91.38 132 LEU A N 1
ATOM 1052 C CA . LEU A 1 132 ? -0.651 -1.810 -4.251 1.00 91.38 132 LEU A CA 1
ATOM 1053 C C . LEU A 1 132 ? -1.799 -1.815 -5.247 1.00 91.38 132 LEU A C 1
ATOM 1055 O O . LEU A 1 132 ? -2.263 -2.874 -5.676 1.00 91.38 132 LEU A O 1
ATOM 1059 N N . ILE A 1 133 ? -2.266 -0.632 -5.626 1.00 93.50 133 ILE A N 1
ATOM 1060 C CA . ILE A 1 133 ? -3.363 -0.472 -6.578 1.00 93.50 133 ILE A CA 1
ATOM 1061 C C . ILE A 1 133 ? -3.012 0.562 -7.640 1.00 93.50 133 ILE A C 1
ATOM 1063 O O . ILE A 1 133 ? -2.337 1.549 -7.362 1.00 93.50 133 ILE A O 1
ATOM 1067 N N . THR A 1 134 ? -3.454 0.338 -8.874 1.00 92.88 134 THR A N 1
ATOM 1068 C CA . THR A 1 134 ? -3.217 1.282 -9.970 1.00 92.88 134 THR A CA 1
ATOM 1069 C C . THR A 1 134 ? -4.255 1.139 -11.078 1.00 92.88 134 THR A C 1
ATOM 1071 O O . THR A 1 134 ? -4.838 0.072 -11.265 1.00 92.88 134 THR A O 1
ATOM 1074 N N . LYS A 1 135 ? -4.450 2.204 -11.862 1.00 92.56 135 LYS A N 1
ATOM 1075 C CA . LYS A 1 135 ? -5.120 2.137 -13.175 1.00 92.56 135 LYS A CA 1
ATOM 1076 C C . LYS A 1 135 ? -4.132 1.885 -14.319 1.00 92.56 135 LYS A C 1
ATOM 1078 O O . LYS A 1 135 ? -4.547 1.522 -15.420 1.00 92.56 135 LYS A O 1
ATOM 1083 N N . ASN A 1 136 ? -2.832 2.068 -14.079 1.00 91.38 136 ASN A N 1
ATOM 1084 C CA . ASN A 1 136 ? -1.811 1.916 -15.102 1.00 91.38 136 ASN A CA 1
ATOM 1085 C C . ASN A 1 136 ? -1.441 0.437 -15.296 1.00 91.38 136 ASN A C 1
ATOM 1087 O O . ASN A 1 136 ? -0.672 -0.143 -14.530 1.00 91.38 136 ASN A O 1
ATOM 1091 N N . LYS A 1 137 ? -1.962 -0.163 -16.370 1.00 90.50 137 LYS A N 1
ATOM 1092 C CA . LYS A 1 137 ? -1.688 -1.561 -16.734 1.00 90.50 137 LYS A CA 1
ATOM 1093 C C . LYS A 1 137 ? -0.215 -1.824 -17.052 1.00 90.50 137 LYS A C 1
ATOM 1095 O O . LYS A 1 137 ? 0.228 -2.957 -16.895 1.00 90.50 137 LYS A O 1
ATOM 1100 N N . GLU A 1 138 ? 0.547 -0.806 -17.455 1.00 90.88 138 GLU A N 1
ATOM 1101 C CA . GLU A 1 138 ? 1.970 -0.957 -17.774 1.00 90.88 138 GLU A CA 1
ATOM 1102 C C . GL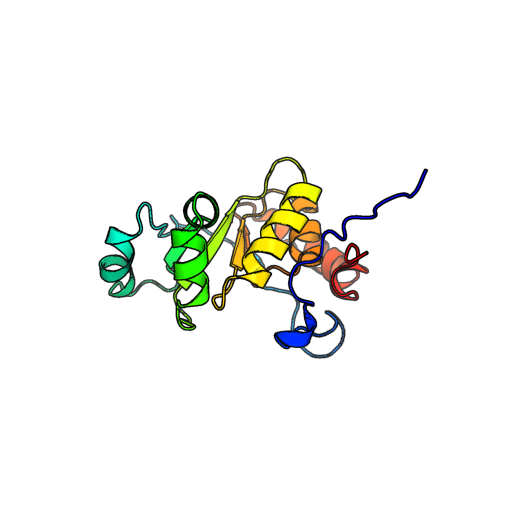U A 1 138 ? 2.792 -1.359 -16.542 1.00 90.88 138 GLU A C 1
ATOM 1104 O O . GLU A 1 138 ? 3.763 -2.105 -16.655 1.00 90.88 138 GLU A O 1
ATOM 1109 N N . LEU A 1 139 ? 2.376 -0.952 -15.337 1.00 89.75 139 LEU A N 1
ATOM 1110 C CA . LEU A 1 139 ? 3.054 -1.342 -14.095 1.00 89.75 139 LEU A CA 1
ATOM 1111 C C . LEU A 1 139 ? 2.936 -2.843 -13.799 1.00 89.75 139 LEU A C 1
ATOM 1113 O O . LEU A 1 139 ? 3.786 -3.394 -13.104 1.00 89.75 139 LEU A O 1
ATOM 1117 N N . ALA A 1 140 ? 1.919 -3.513 -14.349 1.00 88.62 140 ALA A N 1
ATOM 1118 C CA . ALA A 1 140 ? 1.721 -4.954 -14.213 1.00 88.62 140 ALA A CA 1
ATOM 1119 C C . ALA A 1 140 ? 2.392 -5.775 -15.327 1.00 88.62 140 ALA A C 1
ATOM 1121 O O . ALA A 1 140 ? 2.195 -6.989 -15.380 1.00 88.62 140 ALA A O 1
ATOM 1122 N N . LEU A 1 141 ? 3.176 -5.149 -16.213 1.00 90.50 141 LEU A N 1
ATOM 1123 C CA . LEU A 1 141 ? 3.927 -5.879 -17.232 1.00 90.50 141 LEU A CA 1
ATOM 1124 C C . LEU A 1 141 ? 4.927 -6.861 -16.587 1.00 90.50 141 LEU A C 1
ATOM 1126 O O . LEU A 1 141 ? 5.560 -6.511 -15.582 1.00 90.50 141 LEU A O 1
ATOM 1130 N N . PRO A 1 142 ? 5.113 -8.069 -17.157 1.00 86.75 142 PRO A N 1
ATOM 1131 C CA . PRO A 1 142 ? 6.022 -9.078 -16.611 1.00 86.75 142 PRO A CA 1
ATOM 1132 C C . PRO A 1 142 ? 7.453 -8.573 -16.400 1.00 86.75 142 PRO A C 1
ATOM 1134 O O . PRO A 1 142 ? 8.110 -8.959 -15.437 1.00 86.75 142 PRO A O 1
ATOM 1137 N N . GLU A 1 143 ? 7.937 -7.684 -17.264 1.00 88.31 143 GLU A N 1
ATOM 1138 C CA . GLU A 1 143 ? 9.270 -7.086 -17.183 1.00 88.31 143 GLU A CA 1
ATOM 1139 C C . GLU A 1 143 ? 9.424 -6.222 -15.926 1.00 88.31 143 GLU A C 1
ATOM 1141 O O . GLU A 1 143 ? 10.432 -6.315 -15.222 1.00 88.31 143 GLU A O 1
ATOM 1146 N N . ASN A 1 144 ? 8.398 -5.428 -15.605 1.00 87.69 144 ASN A N 1
ATOM 1147 C CA . ASN A 1 144 ? 8.370 -4.599 -14.403 1.00 87.69 144 ASN A CA 1
ATOM 1148 C C . ASN A 1 144 ? 8.279 -5.469 -13.147 1.00 87.69 144 ASN A C 1
ATOM 1150 O O . ASN A 1 144 ? 9.023 -5.249 -12.191 1.00 87.69 144 ASN A O 1
ATOM 1154 N N . GLN A 1 145 ? 7.440 -6.507 -13.169 1.00 83.75 145 GLN A N 1
ATOM 1155 C CA . GLN A 1 145 ? 7.349 -7.470 -12.069 1.00 83.75 145 GLN A CA 1
ATOM 1156 C C . GLN A 1 145 ? 8.680 -8.192 -11.834 1.00 83.75 145 GLN A C 1
ATOM 1158 O O . GLN A 1 145 ? 9.116 -8.325 -10.690 1.00 83.75 145 GLN A O 1
ATOM 1163 N N . LEU A 1 146 ? 9.363 -8.606 -12.905 1.00 82.94 146 LEU A N 1
ATOM 1164 C CA . LEU A 1 146 ? 10.677 -9.239 -12.829 1.00 82.94 146 LEU A CA 1
ATOM 1165 C C . LEU A 1 146 ? 11.722 -8.284 -12.239 1.00 82.94 146 LEU A C 1
ATOM 1167 O O . LEU A 1 146 ? 12.500 -8.694 -11.374 1.00 82.94 146 LEU A O 1
ATOM 1171 N N . LEU A 1 147 ? 11.737 -7.020 -12.673 1.00 84.44 147 LEU A N 1
ATOM 1172 C CA . LEU A 1 147 ? 12.643 -5.998 -12.148 1.00 84.44 147 LEU A CA 1
ATOM 1173 C C . LEU A 1 147 ? 12.421 -5.778 -10.646 1.00 84.44 147 LEU A C 1
ATOM 1175 O O . LEU A 1 147 ? 13.376 -5.810 -9.869 1.00 84.44 147 LEU A O 1
ATOM 1179 N N . ILE A 1 148 ? 11.163 -5.610 -10.231 1.00 84.38 148 ILE A N 1
ATOM 1180 C CA . ILE A 1 148 ? 10.788 -5.416 -8.827 1.00 84.38 148 ILE A CA 1
ATOM 1181 C C . ILE A 1 148 ? 11.184 -6.634 -7.994 1.00 84.38 148 ILE A C 1
ATOM 1183 O O . ILE A 1 148 ? 11.869 -6.480 -6.983 1.00 84.38 148 ILE A O 1
ATOM 1187 N N . ALA A 1 149 ? 10.829 -7.843 -8.437 1.00 80.44 149 ALA A N 1
ATOM 1188 C CA . ALA A 1 149 ? 11.137 -9.083 -7.730 1.00 80.44 149 ALA A CA 1
ATOM 1189 C C . ALA A 1 149 ? 12.646 -9.270 -7.501 1.00 80.44 149 ALA A C 1
ATOM 1191 O O . ALA A 1 149 ? 13.057 -9.806 -6.472 1.00 80.44 149 ALA A O 1
ATOM 1192 N N . ASN A 1 150 ? 13.479 -8.793 -8.429 1.00 79.62 150 ASN A N 1
ATOM 1193 C CA . ASN A 1 150 ? 14.933 -8.905 -8.332 1.00 79.62 150 ASN A CA 1
ATOM 1194 C C . ASN A 1 150 ? 15.622 -7.723 -7.637 1.00 79.62 150 ASN A C 1
ATOM 1196 O O . ASN A 1 150 ? 16.806 -7.842 -7.298 1.00 79.62 150 ASN A O 1
ATOM 1200 N N . SER A 1 151 ? 14.904 -6.629 -7.385 1.00 81.69 151 SER A N 1
ATOM 1201 C CA . SER A 1 151 ? 15.426 -5.448 -6.697 1.00 81.69 151 SER A CA 1
ATOM 1202 C C . SER A 1 151 ? 15.844 -5.744 -5.248 1.00 81.69 151 SER A C 1
ATOM 1204 O O . SER A 1 151 ? 15.439 -6.734 -4.641 1.00 81.69 151 SER A O 1
ATOM 1206 N N . LEU A 1 152 ? 16.674 -4.872 -4.666 1.00 76.44 152 LEU A N 1
ATOM 1207 C CA . LEU A 1 152 ? 17.002 -4.942 -3.234 1.00 76.44 152 LEU A CA 1
ATOM 1208 C C . LEU A 1 152 ? 15.834 -4.500 -2.344 1.00 76.44 152 LEU A C 1
ATOM 1210 O O . LEU A 1 152 ? 15.799 -4.852 -1.167 1.00 76.44 152 LEU A O 1
ATOM 1214 N N . VAL A 1 153 ? 14.869 -3.767 -2.906 1.00 78.81 153 VAL A N 1
ATOM 1215 C CA . VAL A 1 153 ? 13.683 -3.277 -2.195 1.00 78.81 153 VAL A CA 1
ATOM 1216 C C . VAL A 1 153 ? 12.846 -4.438 -1.666 1.00 78.81 153 VAL A C 1
ATOM 1218 O O . VAL A 1 153 ? 12.436 -4.426 -0.513 1.00 78.81 153 VAL A O 1
ATOM 1221 N N . THR A 1 154 ? 12.662 -5.489 -2.466 1.00 72.12 154 THR A N 1
ATOM 1222 C CA . THR A 1 154 ? 11.932 -6.703 -2.061 1.00 72.12 154 THR A CA 1
ATOM 1223 C C . THR A 1 154 ? 12.745 -7.634 -1.161 1.00 72.12 154 THR A C 1
ATOM 1225 O O . THR A 1 154 ? 12.233 -8.667 -0.737 1.00 72.12 154 THR A O 1
ATOM 1228 N N . LYS A 1 155 ? 14.009 -7.285 -0.888 1.00 72.06 155 LYS A N 1
ATOM 1229 C CA . LYS A 1 155 ? 14.973 -8.073 -0.106 1.00 72.06 155 LYS A CA 1
ATOM 1230 C C . LYS A 1 155 ? 15.393 -7.377 1.197 1.00 72.06 155 LYS A C 1
ATOM 1232 O O . LYS A 1 155 ? 16.272 -7.880 1.893 1.00 72.06 155 LYS A O 1
ATOM 1237 N N . THR A 1 156 ? 14.810 -6.216 1.508 1.00 69.50 156 THR A N 1
ATOM 1238 C CA . THR A 1 156 ? 15.195 -5.371 2.649 1.00 69.50 156 THR A CA 1
ATOM 1239 C C . THR A 1 156 ? 13.954 -4.912 3.422 1.00 69.50 156 THR A C 1
ATOM 1241 O O . THR A 1 156 ? 12.921 -4.626 2.823 1.00 69.50 156 THR A O 1
ATOM 1244 N N . ILE A 1 157 ? 14.042 -4.826 4.755 1.00 70.56 157 ILE A N 1
ATOM 1245 C CA . ILE A 1 157 ? 13.030 -4.150 5.595 1.00 70.56 157 ILE A CA 1
ATOM 1246 C C . ILE A 1 157 ? 13.385 -2.682 5.655 1.00 70.56 157 ILE A C 1
ATOM 1248 O O . ILE A 1 157 ? 14.521 -2.393 6.019 1.00 70.56 157 ILE A O 1
ATOM 1252 N N . ASP A 1 158 ? 12.417 -1.805 5.372 1.00 71.12 158 ASP A N 1
ATOM 1253 C CA . ASP A 1 158 ? 12.469 -0.366 5.673 1.00 71.12 158 ASP A CA 1
ATOM 1254 C C . ASP A 1 158 ? 13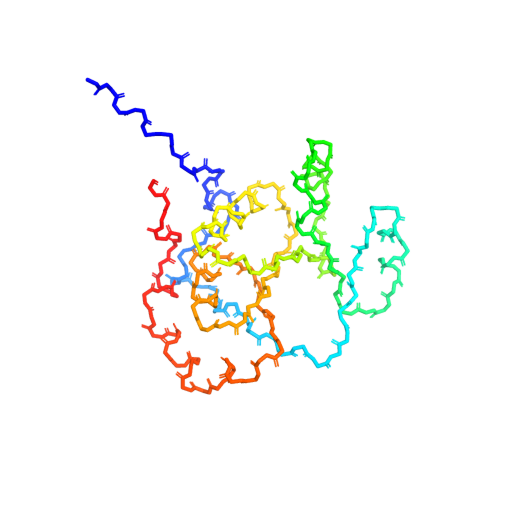.898 0.208 5.552 1.00 71.12 158 ASP A C 1
ATOM 1256 O O . ASP A 1 158 ? 14.532 0.545 6.555 1.00 71.12 158 ASP A O 1
ATOM 1260 N N . PRO A 1 159 ? 14.469 0.254 4.330 1.00 70.31 159 PRO A N 1
ATOM 1261 C CA . PRO A 1 159 ? 15.874 0.614 4.116 1.00 70.31 159 PRO A CA 1
ATOM 1262 C C . PRO A 1 159 ? 16.229 2.033 4.587 1.00 70.31 159 PRO A C 1
ATOM 1264 O O . PRO A 1 159 ? 17.408 2.372 4.664 1.00 70.31 159 PRO A O 1
ATOM 1267 N N . PHE A 1 160 ? 15.229 2.853 4.919 1.00 73.31 160 PHE A N 1
ATOM 1268 C CA . PHE A 1 160 ? 15.379 4.206 5.450 1.00 73.31 160 PHE A CA 1
ATOM 1269 C C . PHE A 1 160 ? 15.010 4.292 6.940 1.00 73.31 160 PHE A C 1
ATOM 1271 O O . PHE A 1 160 ? 14.597 5.347 7.414 1.00 73.31 160 PHE A O 1
ATOM 1278 N N . TYR A 1 161 ? 15.108 3.193 7.696 1.00 62.16 161 TYR A N 1
ATOM 1279 C CA . TYR A 1 161 ? 14.734 3.164 9.115 1.00 62.16 161 TYR A CA 1
ATOM 1280 C C . TYR A 1 161 ? 15.606 4.045 10.039 1.00 62.16 161 TYR A C 1
ATOM 1282 O O . TYR A 1 161 ? 15.147 4.359 11.136 1.00 62.16 161 TYR A O 1
ATOM 1290 N N . LEU A 1 162 ? 16.804 4.457 9.597 1.00 51.50 162 LEU A N 1
ATOM 1291 C CA . LEU A 1 162 ? 17.793 5.225 10.377 1.00 51.50 162 LEU A CA 1
ATOM 1292 C C . LEU A 1 162 ? 17.277 6.569 10.919 1.00 51.50 162 LEU A C 1
ATOM 1294 O O . LEU A 1 162 ? 16.591 7.304 10.174 1.00 51.50 162 LEU A O 1
#

pLDDT: mean 76.61, std 16.14, range [32.69, 93.81]

Organism: Capnocytophaga sputigena (NCBI:txid1019)

Secondary structure (DSSP, 8-state):
---------SS-GGGGT---SSSSSPPPPEEE--S---B-SSTTTHHHHTTS--S-EEEEHHHHHS-HHHHHHHHHPPP-TTEEEEEEPPSSHHHHHHHHHHHHHH-SS-EEEE-SSHHHHHHHHHTT-SEEEES-GGGGSHHHHHHHHHSSGGGSS-TT--

Foldseek 3Di:
DPPPPPFLAFDDPVVLPDDFLADDDDQADEDADPDDAQEDPDPVCVVVVVPDPDQAHEYELVNQPPDPVSLQVQQPDDEDRRYEYEAEQDPDLVVLLSSLNSCVNRHPYAYEYEDDDLSNVLSCLLSPHNHYYYNDCVCVDPVNVVVSCPDCSSRGHNPPSD

Radius of gyration: 16.18 Å; chains: 1; bounding box: 50×37×37 Å